Protein AF-A0AAJ6B2Y2-F1 (afdb_monomer)

Secondary structure (DSSP, 8-state):
-PPPPP-EEEEESSSSEEEEEETTS-TT-GGGEEEEEEE-TTS-EEEEE-GGG-EEEEESSHHHHHHHHHHHHHSPPPPPPPPPPPPPSSPP----

Structure (mmCIF, N/CA/C/O backbone):
data_AF-A0AAJ6B2Y2-F1
#
_entry.id   AF-A0AAJ6B2Y2-F1
#
loop_
_atom_site.group_PDB
_atom_site.id
_atom_site.type_symbol
_atom_site.label_atom_id
_atom_site.label_alt_id
_atom_site.label_comp_id
_atom_site.label_asym_id
_atom_site.label_entity_id
_atom_site.label_seq_id
_atom_site.pdbx_PDB_ins_code
_atom_site.Cartn_x
_atom_site.Cartn_y
_atom_site.Cartn_z
_atom_site.occupancy
_atom_site.B_iso_or_equiv
_atom_site.auth_seq_id
_atom_site.auth_comp_id
_atom_site.auth_asym_id
_atom_site.auth_atom_id
_atom_site.pdbx_PDB_model_num
ATOM 1 N N . MET A 1 1 ? 28.982 -5.526 -2.845 1.00 40.59 1 MET A N 1
ATOM 2 C CA . MET A 1 1 ? 28.184 -4.699 -1.921 1.00 40.59 1 MET A CA 1
ATOM 3 C C . MET A 1 1 ? 26.914 -5.479 -1.644 1.00 40.59 1 MET A C 1
ATOM 5 O O . MET A 1 1 ? 26.089 -5.598 -2.536 1.00 40.59 1 MET A O 1
ATOM 9 N N . THR A 1 2 ? 26.843 -6.166 -0.508 1.00 43.09 2 THR A N 1
ATOM 10 C CA . THR A 1 2 ? 25.648 -6.927 -0.116 1.00 43.09 2 THR A CA 1
ATOM 11 C C . THR A 1 2 ? 24.532 -5.911 0.134 1.00 43.09 2 THR A C 1
ATOM 13 O O . THR A 1 2 ? 24.811 -4.937 0.837 1.00 43.09 2 THR A O 1
ATOM 16 N N . PRO A 1 3 ? 23.330 -6.046 -0.456 1.00 54.94 3 PRO A N 1
ATOM 17 C CA . PRO A 1 3 ? 22.242 -5.133 -0.133 1.00 54.94 3 PRO A CA 1
ATOM 18 C C . PRO A 1 3 ? 21.985 -5.221 1.372 1.00 54.94 3 PRO A C 1
ATOM 20 O O . PRO A 1 3 ? 21.924 -6.320 1.930 1.00 54.94 3 PRO A O 1
ATOM 23 N N . SER A 1 4 ? 21.913 -4.068 2.036 1.00 60.75 4 SER A N 1
ATOM 24 C CA . SER A 1 4 ? 21.487 -4.004 3.431 1.00 60.75 4 SER A CA 1
ATOM 25 C C . SER A 1 4 ? 20.134 -4.711 3.568 1.00 60.75 4 SER A C 1
ATOM 27 O O . SER A 1 4 ? 19.319 -4.622 2.648 1.00 60.75 4 SER A O 1
ATOM 29 N N . PRO A 1 5 ? 19.887 -5.441 4.667 1.00 70.56 5 PRO A N 1
ATOM 30 C CA . PRO A 1 5 ? 18.600 -6.092 4.864 1.00 70.56 5 PRO A CA 1
ATOM 31 C C . PRO A 1 5 ? 17.493 -5.033 4.863 1.00 70.56 5 PRO A C 1
ATOM 33 O O . PRO A 1 5 ? 17.570 -4.075 5.633 1.00 70.56 5 PRO A O 1
ATOM 36 N N . HIS A 1 6 ? 16.490 -5.215 3.999 1.00 77.88 6 HIS A N 1
ATOM 37 C CA . HIS A 1 6 ? 15.302 -4.366 3.954 1.00 77.88 6 HIS A CA 1
ATOM 38 C C . HIS A 1 6 ? 14.680 -4.272 5.348 1.00 77.88 6 HIS A C 1
ATOM 40 O O . HIS A 1 6 ? 14.503 -5.289 6.025 1.00 77.88 6 HIS A O 1
ATOM 46 N N . ARG A 1 7 ? 14.348 -3.057 5.788 1.00 87.69 7 ARG A N 1
ATOM 47 C CA . ARG A 1 7 ? 13.816 -2.816 7.128 1.00 87.69 7 ARG A CA 1
ATOM 48 C C . ARG A 1 7 ? 12.470 -2.126 7.020 1.00 87.69 7 ARG A C 1
ATOM 50 O O . ARG A 1 7 ? 12.378 -0.898 6.995 1.00 87.69 7 ARG A O 1
ATOM 57 N N . LEU A 1 8 ? 11.438 -2.957 6.972 1.00 91.75 8 LEU A N 1
ATOM 58 C CA . LEU A 1 8 ? 10.058 -2.530 6.812 1.00 91.75 8 LEU A CA 1
ATOM 59 C C . LEU A 1 8 ? 9.517 -1.853 8.074 1.00 91.75 8 LEU A C 1
ATOM 61 O O . LEU A 1 8 ? 9.682 -2.350 9.189 1.00 91.75 8 LEU A O 1
ATOM 65 N N . THR A 1 9 ? 8.835 -0.732 7.879 1.00 93.12 9 THR A N 1
ATOM 66 C CA . THR A 1 9 ? 8.134 0.018 8.922 1.00 93.12 9 THR A CA 1
ATOM 67 C C . THR A 1 9 ? 6.750 0.413 8.430 1.00 93.12 9 THR A C 1
ATOM 69 O O . THR A 1 9 ? 6.604 0.847 7.287 1.00 93.12 9 THR A O 1
ATOM 72 N N . LEU A 1 10 ? 5.747 0.293 9.299 1.00 94.50 10 LEU A N 1
ATOM 73 C CA . LEU A 1 10 ? 4.392 0.765 9.033 1.00 94.50 10 LEU A CA 1
ATOM 74 C C . LEU A 1 10 ? 4.209 2.169 9.612 1.00 94.50 10 LEU A C 1
ATOM 76 O O . LEU A 1 10 ? 4.368 2.363 10.816 1.00 94.50 10 LEU A O 1
ATOM 80 N N . ASP A 1 11 ? 3.851 3.120 8.761 1.00 94.19 11 ASP A N 1
ATOM 81 C CA . ASP A 1 11 ? 3.575 4.503 9.132 1.00 94.19 11 ASP A CA 1
ATOM 82 C C . ASP A 1 11 ? 2.066 4.779 8.994 1.00 94.19 11 ASP A C 1
ATOM 84 O O . ASP A 1 11 ? 1.528 4.646 7.889 1.00 94.19 11 ASP A O 1
ATOM 88 N N . PRO A 1 12 ? 1.338 5.087 10.082 1.00 95.88 12 PRO A N 1
ATOM 89 C CA . PRO A 1 12 ? -0.096 5.344 10.013 1.00 95.88 12 PRO A CA 1
ATOM 90 C C . PRO A 1 12 ? -0.397 6.658 9.286 1.00 95.88 12 PRO A C 1
ATOM 92 O O . PRO A 1 12 ? 0.138 7.711 9.620 1.00 95.88 12 PRO A O 1
ATOM 95 N N . LEU A 1 13 ? -1.305 6.598 8.310 1.00 95.56 13 LEU A N 1
ATOM 96 C CA . LEU A 1 13 ? -1.868 7.778 7.641 1.00 95.56 13 LEU A CA 1
ATOM 97 C C . LEU A 1 13 ? -3.240 8.146 8.222 1.00 95.56 13 LEU A C 1
ATOM 99 O O . LEU A 1 13 ? -3.610 9.317 8.262 1.00 95.56 13 LEU A O 1
ATOM 103 N N . SER A 1 14 ? -3.987 7.136 8.669 1.00 95.94 14 SER A N 1
ATOM 104 C CA . SER A 1 14 ? -5.245 7.250 9.407 1.00 95.94 14 SER A CA 1
ATOM 105 C C . SER A 1 14 ? -5.452 5.989 10.257 1.00 95.94 14 SER A C 1
ATOM 107 O O . SER A 1 14 ? -4.588 5.110 10.280 1.00 95.94 14 SER A O 1
ATOM 109 N N . ASP A 1 15 ? -6.602 5.874 10.920 1.00 95.12 15 ASP A N 1
ATOM 110 C CA . ASP A 1 15 ? -6.950 4.708 11.742 1.00 95.12 15 ASP A CA 1
ATOM 111 C C . ASP A 1 15 ? -7.075 3.406 10.931 1.00 95.12 15 ASP A C 1
ATOM 113 O O . ASP A 1 15 ? -6.901 2.317 11.476 1.00 95.12 15 ASP A O 1
ATOM 117 N N . THR A 1 16 ? -7.368 3.507 9.632 1.00 96.31 16 THR A N 1
ATOM 118 C CA . THR A 1 16 ? -7.582 2.354 8.743 1.00 96.31 16 THR A CA 1
ATOM 119 C C . THR A 1 16 ? -6.623 2.324 7.563 1.00 96.31 16 THR A C 1
ATOM 121 O O . THR A 1 16 ? -6.763 1.471 6.691 1.00 96.31 16 THR A O 1
ATOM 124 N N . THR A 1 17 ? -5.657 3.240 7.492 1.00 97.44 17 THR A N 1
ATOM 125 C CA . THR A 1 17 ? -4.749 3.328 6.345 1.00 97.44 17 THR A CA 1
ATOM 126 C C . THR A 1 17 ? -3.316 3.546 6.786 1.00 97.44 17 THR A C 1
ATOM 128 O O . THR A 1 17 ? -3.035 4.428 7.600 1.00 97.44 17 THR A O 1
ATOM 131 N N . TRP A 1 18 ? -2.394 2.815 6.174 1.00 97.44 18 TRP A N 1
ATOM 132 C CA . TRP A 1 18 ? -0.973 2.861 6.484 1.00 97.44 18 TRP A CA 1
ATOM 133 C C . TRP A 1 18 ? -0.139 2.952 5.219 1.00 97.44 18 TRP A C 1
ATOM 135 O O . TRP A 1 18 ? -0.506 2.469 4.148 1.00 97.44 18 TRP A O 1
ATOM 145 N N . ARG A 1 19 ? 1.041 3.534 5.371 1.00 95.94 19 ARG A N 1
ATOM 146 C CA . ARG A 1 19 ? 2.108 3.490 4.388 1.00 95.94 19 ARG A CA 1
ATOM 147 C C .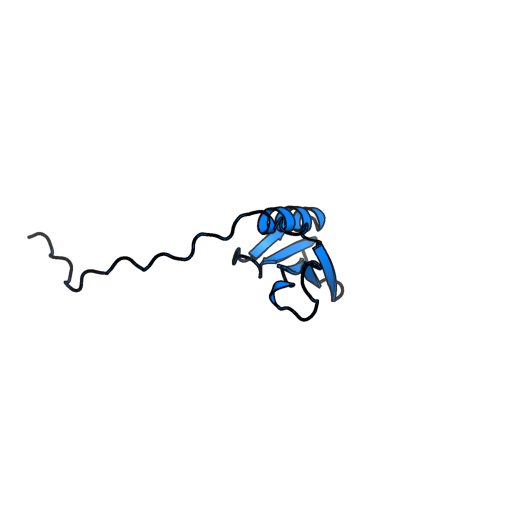 ARG A 1 19 ? 3.163 2.502 4.862 1.00 95.94 19 ARG A C 1
ATOM 149 O O . ARG A 1 19 ? 3.658 2.600 5.982 1.00 95.94 19 ARG A O 1
ATOM 156 N N . LEU A 1 20 ? 3.514 1.555 4.004 1.00 95.25 20 LEU A N 1
ATOM 157 C CA . LEU A 1 20 ? 4.618 0.638 4.237 1.00 95.25 20 LEU A CA 1
ATOM 158 C C . LEU A 1 20 ? 5.893 1.235 3.645 1.00 95.25 20 LEU A C 1
ATOM 160 O O . LEU A 1 20 ? 5.974 1.434 2.430 1.00 95.25 20 LEU A O 1
ATOM 164 N N . CYS A 1 21 ? 6.882 1.489 4.497 1.00 93.69 21 CYS A N 1
ATOM 165 C CA . CYS A 1 21 ? 8.166 2.062 4.105 1.00 93.69 21 CYS A CA 1
ATOM 166 C C . CYS A 1 21 ? 9.318 1.076 4.324 1.00 93.69 21 CYS A C 1
ATOM 168 O O . CYS A 1 21 ? 9.291 0.293 5.271 1.00 93.69 21 CYS A O 1
ATOM 170 N N . ASP A 1 22 ? 10.359 1.165 3.501 1.00 91.81 22 ASP A N 1
ATOM 171 C CA . ASP A 1 22 ? 11.669 0.568 3.745 1.00 91.81 22 ASP A CA 1
ATOM 172 C C . ASP A 1 22 ? 12.630 1.628 4.299 1.00 91.81 22 ASP A C 1
ATOM 174 O O . ASP A 1 22 ? 13.100 2.519 3.591 1.00 91.81 22 ASP A O 1
ATOM 178 N N . SER A 1 23 ? 12.951 1.506 5.586 1.00 88.75 23 SER A N 1
ATOM 179 C CA . SER A 1 23 ? 13.864 2.406 6.306 1.00 88.75 23 SER A CA 1
ATOM 180 C C . SER A 1 23 ? 15.344 2.234 5.936 1.00 88.75 23 SER A C 1
ATOM 182 O O . SER A 1 23 ? 16.205 2.907 6.502 1.00 88.75 23 SER A O 1
ATOM 184 N N . SER A 1 24 ? 15.652 1.358 4.975 1.00 86.62 24 SER A N 1
ATOM 185 C CA . SER A 1 24 ? 16.966 1.300 4.320 1.00 86.62 24 SER A CA 1
ATOM 186 C C . SER A 1 24 ? 17.227 2.523 3.431 1.00 86.62 24 SER A C 1
ATOM 188 O O . SER A 1 24 ? 18.382 2.822 3.127 1.00 86.62 24 SER A O 1
ATOM 190 N N . PHE A 1 25 ? 16.164 3.228 3.034 1.00 84.00 25 PHE A N 1
ATOM 191 C CA . PHE A 1 25 ? 16.199 4.482 2.287 1.00 84.00 25 PHE A CA 1
ATOM 192 C C . PHE A 1 25 ? 15.965 5.679 3.217 1.00 84.00 25 PHE A C 1
ATOM 194 O O . PHE A 1 25 ? 15.424 5.549 4.318 1.00 84.00 25 PHE A O 1
ATOM 201 N N . ALA A 1 26 ? 16.357 6.876 2.773 1.00 82.44 26 ALA A N 1
ATOM 202 C CA . ALA A 1 26 ? 16.009 8.101 3.486 1.00 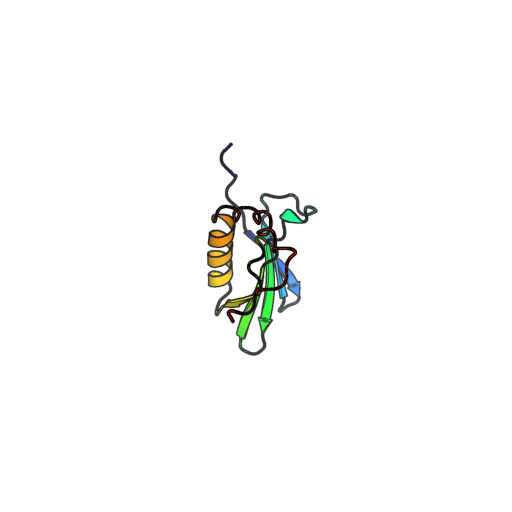82.44 26 ALA A CA 1
ATOM 203 C C . ALA A 1 26 ? 14.485 8.309 3.456 1.00 82.44 26 ALA A C 1
ATOM 205 O O . ALA A 1 26 ? 13.844 8.063 2.442 1.00 82.44 26 ALA A O 1
ATOM 206 N N . ALA A 1 27 ? 13.898 8.824 4.537 1.00 75.50 27 ALA A N 1
ATOM 207 C CA . ALA A 1 27 ? 12.443 8.999 4.633 1.00 75.50 27 ALA A CA 1
ATOM 208 C C . ALA A 1 27 ? 11.849 9.975 3.593 1.00 75.50 27 ALA A C 1
ATOM 210 O O . ALA A 1 27 ? 10.649 9.949 3.334 1.00 75.50 27 ALA A O 1
ATOM 211 N N . CYS A 1 28 ? 12.673 10.858 3.018 1.00 80.75 28 CYS A N 1
ATOM 212 C CA . CYS A 1 28 ? 12.276 11.758 1.934 1.00 80.75 28 CYS A CA 1
ATOM 213 C C . CYS A 1 28 ? 12.441 11.145 0.535 1.00 80.75 28 CYS A C 1
ATOM 215 O O . CYS A 1 28 ? 12.060 11.782 -0.446 1.00 80.75 28 CYS A O 1
ATOM 217 N N . ASP A 1 29 ? 13.015 9.947 0.436 1.00 84.56 29 ASP A N 1
ATOM 218 C CA . ASP A 1 29 ? 13.206 9.242 -0.822 1.00 84.56 29 ASP A CA 1
ATOM 219 C C . ASP A 1 29 ? 11.905 8.547 -1.232 1.00 84.56 29 ASP A C 1
ATOM 221 O O . ASP A 1 29 ? 11.292 7.830 -0.437 1.00 84.56 29 ASP A O 1
ATOM 225 N N . ALA A 1 30 ? 11.479 8.744 -2.478 1.00 82.94 30 ALA A N 1
ATOM 226 C CA . ALA A 1 30 ? 10.300 8.076 -3.014 1.00 82.94 30 ALA A CA 1
ATOM 227 C C . ALA A 1 30 ? 10.490 6.551 -3.066 1.00 82.94 30 ALA A C 1
ATOM 229 O O . ALA A 1 30 ? 9.522 5.817 -2.868 1.00 82.94 30 ALA A O 1
ATOM 230 N N . ASP A 1 31 ? 11.732 6.081 -3.234 1.00 84.88 31 ASP A N 1
ATOM 231 C CA . ASP A 1 31 ? 12.065 4.653 -3.238 1.00 84.88 31 ASP A CA 1
ATOM 232 C C . ASP A 1 31 ? 11.890 4.000 -1.856 1.00 84.88 31 ASP A C 1
ATOM 234 O O . ASP A 1 31 ? 11.823 2.774 -1.754 1.00 84.88 31 ASP A O 1
ATOM 238 N N . SER A 1 32 ? 11.740 4.798 -0.789 1.00 90.06 32 SER A N 1
ATOM 239 C CA . SER A 1 32 ? 11.394 4.281 0.538 1.00 90.06 32 SER A CA 1
ATOM 240 C C . SER A 1 32 ? 9.965 3.739 0.609 1.00 90.06 32 SER A C 1
ATOM 242 O O . SER A 1 32 ? 9.674 2.946 1.499 1.00 90.06 32 SER A O 1
ATOM 244 N N . ILE A 1 33 ? 9.058 4.126 -0.296 1.00 92.06 33 ILE A N 1
ATOM 245 C CA . ILE A 1 33 ? 7.650 3.719 -0.239 1.00 92.06 33 ILE A CA 1
ATOM 246 C C . ILE A 1 33 ? 7.463 2.380 -0.954 1.00 92.06 33 ILE A C 1
ATOM 248 O O . ILE A 1 33 ? 7.576 2.272 -2.174 1.00 92.06 33 ILE A O 1
ATOM 252 N N . VAL A 1 34 ? 7.095 1.355 -0.189 1.00 93.19 34 VAL A N 1
ATOM 253 C CA . VAL A 1 34 ? 6.873 0.001 -0.707 1.00 93.19 34 VAL A CA 1
ATOM 254 C C . VAL A 1 34 ? 5.423 -0.179 -1.148 1.00 93.19 34 VAL A C 1
ATOM 256 O O . VAL A 1 34 ? 5.169 -0.670 -2.252 1.00 93.19 34 VAL A O 1
ATOM 259 N N . ALA A 1 35 ? 4.470 0.218 -0.302 1.00 95.62 35 ALA A N 1
ATOM 260 C CA . ALA A 1 35 ? 3.043 0.050 -0.560 1.00 95.62 35 ALA A CA 1
ATOM 261 C C . ALA A 1 35 ? 2.168 0.999 0.272 1.00 95.62 35 ALA A C 1
ATOM 263 O O . ALA A 1 35 ? 2.579 1.479 1.329 1.00 95.62 35 ALA A O 1
ATOM 264 N N . TYR A 1 36 ? 0.932 1.193 -0.182 1.00 96.56 36 TYR A N 1
ATOM 265 C CA . TYR A 1 36 ? -0.165 1.707 0.638 1.00 96.56 36 TYR A CA 1
ATOM 266 C C . TYR A 1 36 ? -1.069 0.557 1.062 1.00 96.56 36 TYR A C 1
ATOM 268 O O . TYR A 1 36 ? -1.309 -0.358 0.276 1.00 96.56 36 TYR A O 1
ATOM 276 N N . ILE A 1 37 ? -1.543 0.600 2.302 1.00 97.44 37 ILE A N 1
ATOM 277 C CA . ILE A 1 37 ? -2.366 -0.437 2.918 1.00 97.44 37 ILE A CA 1
ATOM 278 C C . ILE A 1 37 ? -3.635 0.219 3.443 1.00 97.44 37 ILE A C 1
ATOM 280 O O . ILE A 1 37 ? -3.558 1.208 4.168 1.00 97.44 37 ILE A O 1
ATOM 284 N N . GLU A 1 38 ? -4.784 -0.364 3.136 1.00 97.88 38 GLU A N 1
ATOM 285 C CA . GLU A 1 38 ? -6.086 0.079 3.622 1.00 97.88 38 GLU A CA 1
ATOM 286 C C . GLU A 1 38 ? -6.840 -1.103 4.238 1.00 97.88 38 GLU A C 1
ATOM 288 O O . GLU A 1 38 ? -6.919 -2.180 3.646 1.00 97.88 38 GLU A O 1
ATOM 293 N N . LEU A 1 39 ? -7.393 -0.916 5.436 1.00 97.94 39 LEU A N 1
ATOM 294 C CA . LEU A 1 39 ? -8.331 -1.849 6.047 1.00 97.94 39 LEU A CA 1
ATOM 295 C C . LEU A 1 39 ? -9.724 -1.583 5.479 1.00 97.94 39 LEU A C 1
ATOM 297 O O . LEU A 1 39 ? -10.288 -0.496 5.628 1.00 97.94 39 LEU A O 1
ATOM 301 N N . ARG A 1 40 ? -10.277 -2.596 4.824 1.00 96.62 40 ARG A N 1
ATOM 302 C CA . ARG A 1 40 ? -11.603 -2.559 4.218 1.00 96.62 40 ARG A CA 1
ATOM 303 C C . ARG A 1 40 ? -12.699 -2.881 5.241 1.00 96.62 40 ARG A C 1
ATOM 305 O O . ARG A 1 40 ? -12.421 -3.490 6.270 1.00 96.62 40 ARG A O 1
ATOM 312 N N . PRO A 1 41 ? -13.972 -2.555 4.935 1.00 95.81 41 PRO A N 1
ATOM 313 C CA . PRO A 1 41 ? -15.103 -2.871 5.813 1.00 95.81 41 PRO A CA 1
ATOM 314 C C . PRO A 1 41 ? -15.332 -4.368 6.075 1.00 95.81 41 PRO A C 1
ATOM 316 O O . PRO A 1 41 ? -16.082 -4.710 6.983 1.00 95.81 41 PRO A O 1
ATOM 319 N N . ASP A 1 42 ? -14.741 -5.255 5.272 1.00 96.06 42 ASP A N 1
ATOM 320 C CA . ASP A 1 42 ? -14.791 -6.712 5.436 1.00 96.06 42 ASP A CA 1
ATOM 321 C C . ASP A 1 42 ? -13.611 -7.270 6.256 1.00 96.06 42 ASP A C 1
ATOM 323 O O . ASP A 1 42 ? -13.335 -8.466 6.184 1.00 96.06 42 ASP A O 1
ATOM 327 N N .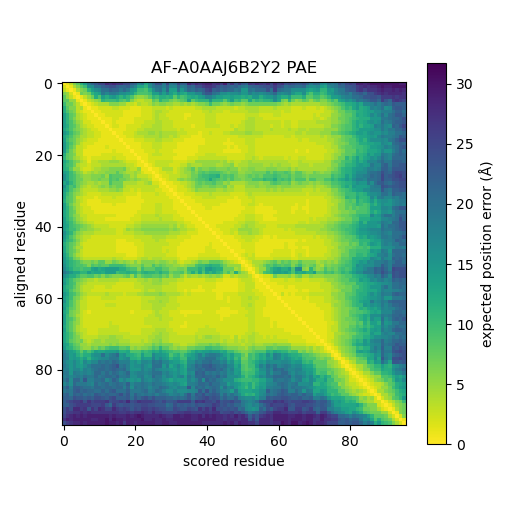 ASP A 1 43 ? -12.915 -6.416 7.019 1.00 95.69 43 ASP A N 1
ATOM 328 C CA . ASP A 1 43 ? -11.737 -6.749 7.839 1.00 95.69 43 ASP A CA 1
ATOM 329 C C . ASP A 1 43 ? -10.550 -7.310 7.034 1.00 95.69 43 ASP A C 1
ATOM 331 O O . ASP A 1 43 ? -9.682 -8.021 7.545 1.00 95.69 43 ASP A O 1
ATOM 335 N N . ARG A 1 44 ? -10.482 -6.969 5.744 1.00 97.62 44 ARG A N 1
ATOM 336 C CA . ARG A 1 44 ? -9.372 -7.348 4.867 1.00 97.62 44 ARG A CA 1
ATOM 337 C C . ARG A 1 44 ? -8.457 -6.174 4.581 1.00 97.62 44 ARG A C 1
ATOM 339 O O . ARG A 1 44 ? -8.905 -5.044 4.409 1.00 97.62 44 ARG A O 1
ATOM 346 N N . TYR A 1 45 ? -7.172 -6.467 4.440 1.00 97.81 45 TYR A N 1
ATOM 347 C CA . TYR A 1 45 ? -6.174 -5.474 4.066 1.00 97.81 45 TYR A CA 1
ATOM 348 C C . TYR A 1 45 ? -6.023 -5.448 2.551 1.00 97.81 45 TYR A C 1
ATOM 350 O O . TYR A 1 45 ? -5.589 -6.431 1.952 1.00 97.81 45 TYR A O 1
ATOM 358 N N . GLU A 1 46 ? -6.374 -4.336 1.923 1.00 97.44 46 GLU A N 1
ATOM 359 C CA . GLU A 1 46 ? -6.048 -4.066 0.529 1.00 97.44 46 GLU A CA 1
ATOM 360 C C . GLU A 1 46 ? -4.704 -3.353 0.453 1.00 97.44 46 GLU A C 1
ATOM 362 O O . GLU A 1 46 ? -4.444 -2.403 1.184 1.00 97.44 46 GLU A O 1
ATOM 367 N N . VAL A 1 47 ? -3.824 -3.851 -0.406 1.00 97.00 47 VAL A N 1
ATOM 368 C CA . VAL A 1 47 ? -2.447 -3.387 -0.517 1.00 97.00 47 VAL A CA 1
ATOM 369 C C . VAL A 1 47 ? -2.196 -2.973 -1.950 1.00 97.00 47 VAL A C 1
ATOM 371 O O . VAL A 1 47 ? -2.269 -3.798 -2.860 1.00 97.00 47 VAL A O 1
ATOM 374 N N . THR A 1 48 ? -1.864 -1.702 -2.138 1.00 95.88 48 THR A N 1
ATOM 375 C CA . THR A 1 48 ? -1.430 -1.146 -3.417 1.00 95.88 48 THR A CA 1
ATOM 376 C C . THR A 1 48 ? 0.090 -1.073 -3.434 1.00 95.88 48 THR A C 1
ATOM 378 O O . THR A 1 48 ? 0.692 -0.249 -2.741 1.00 95.88 48 THR A O 1
ATOM 381 N N . TRP A 1 49 ? 0.721 -1.939 -4.225 1.00 93.81 49 TRP A N 1
ATOM 382 C CA . TRP A 1 49 ? 2.174 -2.017 -4.348 1.00 93.81 49 TRP A CA 1
ATOM 383 C C . TRP A 1 49 ? 2.708 -0.872 -5.207 1.00 93.81 49 TRP A C 1
ATOM 385 O O . TRP A 1 49 ? 2.378 -0.761 -6.389 1.00 93.81 49 TRP A O 1
ATOM 395 N N . ILE A 1 50 ? 3.576 -0.050 -4.621 1.00 90.44 50 ILE A N 1
ATOM 396 C CA . ILE A 1 50 ? 4.306 1.004 -5.335 1.00 90.44 50 ILE A CA 1
ATOM 397 C C . ILE A 1 50 ? 5.612 0.430 -5.878 1.00 90.44 50 ILE A C 1
ATOM 399 O O . ILE A 1 50 ? 5.941 0.583 -7.057 1.00 90.44 50 ILE A O 1
ATOM 403 N N . ALA A 1 51 ? 6.3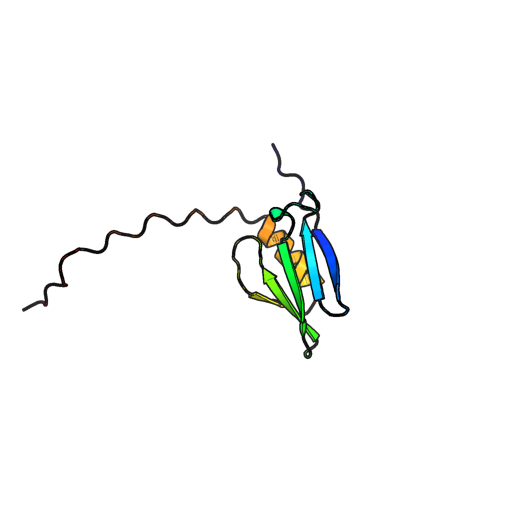17 -0.329 -5.039 1.00 80.94 51 ALA A N 1
ATOM 404 C CA . ALA A 1 51 ? 7.503 -1.048 -5.457 1.00 80.94 51 ALA A CA 1
ATOM 405 C C . ALA A 1 51 ? 7.149 -2.144 -6.478 1.00 80.94 51 ALA A C 1
ATOM 407 O O . ALA A 1 51 ? 6.170 -2.879 -6.342 1.00 80.94 51 ALA A O 1
ATOM 408 N N . ARG A 1 52 ? 7.997 -2.287 -7.504 1.00 74.56 52 ARG A N 1
ATOM 409 C CA . ARG A 1 52 ? 7.983 -3.397 -8.481 1.00 74.56 52 ARG A CA 1
ATOM 410 C C . ARG A 1 52 ? 6.725 -3.534 -9.360 1.00 74.56 52 ARG A C 1
ATOM 412 O O . ARG A 1 52 ? 6.679 -4.464 -10.161 1.00 74.56 52 ARG A O 1
ATOM 419 N N . GLY A 1 53 ? 5.753 -2.618 -9.284 1.00 69.88 53 GLY A N 1
ATOM 420 C CA . GLY A 1 53 ? 4.599 -2.573 -10.196 1.00 69.88 53 GLY A CA 1
ATOM 421 C C . GLY A 1 53 ? 3.669 -3.789 -10.103 1.00 69.88 53 GLY A C 1
ATOM 422 O O . GLY A 1 53 ? 3.099 -4.204 -11.110 1.00 69.88 53 GLY A O 1
ATOM 423 N N . ILE A 1 54 ? 3.549 -4.383 -8.912 1.00 76.62 54 ILE A N 1
ATOM 424 C CA . ILE A 1 54 ? 2.802 -5.633 -8.670 1.00 76.62 54 ILE A CA 1
ATOM 425 C C . ILE A 1 54 ? 1.278 -5.403 -8.615 1.00 76.62 54 ILE A C 1
ATOM 427 O O . ILE A 1 54 ? 0.501 -6.354 -8.650 1.00 76.62 54 ILE A O 1
ATOM 431 N N . GLY A 1 55 ? 0.827 -4.146 -8.641 1.00 86.94 55 GLY A N 1
ATOM 432 C CA . GLY A 1 55 ? -0.592 -3.798 -8.674 1.00 86.94 55 GLY A CA 1
ATOM 433 C C . GLY A 1 55 ? -1.222 -3.857 -7.286 1.00 86.94 55 GLY A C 1
ATOM 434 O O . GLY A 1 55 ? -0.612 -3.405 -6.320 1.00 86.94 55 GLY A O 1
ATOM 435 N N . VAL A 1 56 ? -2.441 -4.389 -7.188 1.00 93.50 56 VAL A N 1
ATOM 436 C CA . VAL A 1 56 ? -3.214 -4.454 -5.936 1.00 93.50 56 VAL A CA 1
ATOM 437 C C . VAL A 1 56 ? -3.400 -5.908 -5.506 1.00 93.50 56 VAL A C 1
ATOM 439 O O . VAL A 1 56 ? -3.640 -6.778 -6.343 1.00 93.50 56 VAL A O 1
ATOM 442 N N . ALA A 1 57 ? -3.304 -6.174 -4.206 1.00 94.75 57 ALA A N 1
ATOM 443 C CA . ALA A 1 57 ? -3.571 -7.480 -3.608 1.00 94.75 57 ALA A CA 1
ATOM 444 C C . ALA A 1 57 ? -4.374 -7.337 -2.308 1.00 94.75 57 ALA A C 1
ATOM 446 O O . ALA A 1 57 ? -4.383 -6.275 -1.691 1.00 94.75 57 ALA A O 1
ATOM 447 N N . THR A 1 58 ? -5.048 -8.407 -1.879 1.00 96.81 58 THR A N 1
ATOM 448 C CA . THR A 1 58 ? -5.860 -8.402 -0.653 1.00 96.81 58 THR A CA 1
ATOM 449 C C . THR A 1 58 ? -5.446 -9.525 0.289 1.00 96.81 58 THR A C 1
ATOM 451 O O . THR A 1 58 ? -5.396 -10.688 -0.109 1.00 96.81 58 THR A O 1
ATOM 454 N N . PHE A 1 59 ? -5.243 -9.194 1.560 1.00 97.06 59 PHE A N 1
ATOM 455 C CA . PHE A 1 59 ? -4.743 -10.089 2.601 1.00 97.06 59 PHE A CA 1
ATOM 456 C C . PHE A 1 59 ? -5.721 -10.187 3.774 1.00 97.06 59 PHE A C 1
ATOM 458 O O . PHE A 1 59 ? -6.587 -9.328 3.949 1.00 97.06 59 PHE A O 1
ATOM 465 N N . GLY A 1 60 ? -5.615 -11.273 4.542 1.00 96.69 60 GLY A N 1
ATOM 466 C CA . GLY A 1 60 ? -6.426 -11.491 5.744 1.00 96.69 60 GLY A CA 1
ATOM 467 C C . GLY A 1 60 ? -5.790 -10.927 7.014 1.00 96.69 60 GLY A C 1
ATOM 468 O O . GLY A 1 60 ? -6.489 -10.686 7.989 1.00 96.69 60 GLY A O 1
ATOM 469 N N . SER A 1 61 ? -4.476 -10.699 7.013 1.00 95.81 61 SER A N 1
ATOM 470 C CA . SER A 1 61 ? -3.761 -10.133 8.152 1.00 95.81 61 SER A CA 1
ATOM 471 C C . SER A 1 61 ? -2.638 -9.204 7.705 1.00 95.81 61 SER A C 1
ATOM 473 O O . SER A 1 61 ? -2.103 -9.332 6.603 1.00 95.81 61 SER A O 1
ATOM 475 N N . LEU A 1 62 ? -2.242 -8.286 8.587 1.00 92.69 62 LEU A N 1
ATOM 476 C CA . LEU A 1 62 ? -1.101 -7.406 8.350 1.00 92.69 62 LEU A CA 1
ATOM 477 C C . LEU A 1 62 ? 0.231 -8.180 8.307 1.00 92.69 62 LEU A C 1
ATOM 479 O O . LEU A 1 62 ? 1.148 -7.787 7.591 1.00 92.69 62 LEU A O 1
ATOM 483 N N . SER A 1 63 ? 0.335 -9.297 9.031 1.00 93.31 63 SER A N 1
ATOM 484 C CA . SER A 1 63 ? 1.504 -10.182 8.978 1.00 93.31 63 SER A CA 1
ATOM 485 C C . SER A 1 63 ? 1.718 -10.742 7.571 1.00 93.31 63 SER A C 1
ATOM 487 O O . SER A 1 63 ? 2.827 -10.642 7.053 1.00 93.31 63 SER A O 1
ATOM 489 N N . ASP A 1 64 ? 0.648 -11.197 6.906 1.00 94.62 64 ASP A N 1
ATOM 490 C CA . ASP A 1 64 ? 0.731 -11.687 5.522 1.00 94.62 64 ASP A CA 1
ATOM 491 C C . ASP A 1 64 ? 1.210 -10.590 4.557 1.00 94.62 64 ASP A C 1
ATOM 493 O O . ASP A 1 64 ? 1.949 -10.859 3.608 1.00 94.62 64 ASP A O 1
ATOM 497 N N . VAL A 1 65 ? 0.817 -9.334 4.808 1.00 94.44 65 VAL A N 1
ATOM 498 C CA . VAL A 1 65 ? 1.287 -8.180 4.027 1.00 94.44 65 VAL A CA 1
ATOM 499 C C . VAL A 1 65 ? 2.796 -7.996 4.183 1.00 94.44 65 VAL A C 1
ATOM 501 O O . VAL A 1 65 ? 3.489 -7.804 3.185 1.00 94.44 65 VAL A O 1
ATOM 504 N N . LEU A 1 66 ? 3.316 -8.060 5.412 1.00 92.88 66 LEU A N 1
ATOM 505 C CA . LEU A 1 66 ? 4.745 -7.886 5.702 1.00 92.88 66 LEU A CA 1
ATOM 506 C C . LEU A 1 66 ? 5.599 -9.022 5.121 1.00 92.88 66 LEU A C 1
ATOM 508 O O . LEU A 1 66 ? 6.671 -8.763 4.560 1.00 92.88 66 LEU A O 1
ATOM 512 N N . ASP A 1 67 ? 5.109 -10.259 5.195 1.00 92.00 67 ASP A N 1
ATOM 513 C CA . ASP A 1 67 ? 5.768 -11.422 4.595 1.00 92.00 67 ASP A CA 1
ATOM 514 C C . ASP A 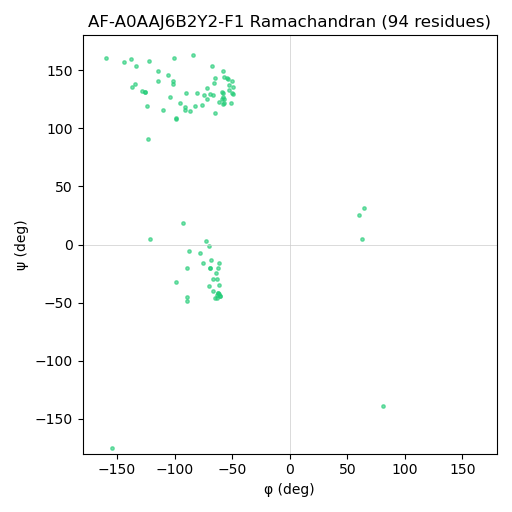1 67 ? 5.792 -11.304 3.066 1.00 92.00 67 ASP A C 1
ATOM 516 O O . ASP A 1 67 ? 6.844 -11.456 2.433 1.00 92.00 67 ASP A O 1
ATOM 520 N N . SER A 1 68 ? 4.656 -10.934 2.462 1.00 92.00 68 SER A N 1
ATOM 521 C CA . SER A 1 68 ? 4.566 -10.682 1.023 1.00 92.00 68 SER A CA 1
ATOM 522 C C . SER A 1 68 ? 5.485 -9.536 0.594 1.00 92.00 68 SER A C 1
ATOM 524 O O . SER A 1 68 ? 6.168 -9.648 -0.423 1.00 92.00 68 SER A O 1
ATOM 526 N N . ALA A 1 69 ? 5.553 -8.445 1.360 1.00 91.50 69 ALA A N 1
ATOM 527 C CA . ALA A 1 69 ? 6.425 -7.312 1.062 1.00 91.50 69 ALA A CA 1
ATOM 528 C C . ALA A 1 69 ? 7.906 -7.709 1.094 1.00 91.50 69 ALA A C 1
ATOM 530 O O . ALA A 1 69 ? 8.660 -7.362 0.184 1.00 91.50 69 ALA A O 1
ATOM 531 N N . SER A 1 70 ? 8.314 -8.493 2.092 1.00 89.38 70 SER A N 1
ATOM 532 C CA . SER A 1 70 ? 9.682 -9.012 2.186 1.00 89.38 70 SER A CA 1
ATOM 533 C C . SER A 1 70 ? 10.029 -9.878 0.972 1.00 89.38 70 SER A C 1
ATOM 535 O O . SER A 1 70 ? 11.079 -9.694 0.353 1.00 89.38 70 SER A O 1
ATOM 537 N N . ALA A 1 71 ? 9.122 -10.767 0.554 1.00 87.94 71 ALA A N 1
ATOM 538 C CA . ALA A 1 71 ? 9.312 -11.592 -0.639 1.00 87.94 71 ALA A CA 1
ATOM 539 C C . ALA A 1 71 ? 9.433 -10.753 -1.927 1.00 87.94 71 ALA A C 1
ATOM 541 O O . ALA A 1 71 ? 10.294 -11.019 -2.771 1.00 87.94 71 ALA A O 1
ATOM 542 N N . VAL A 1 72 ? 8.613 -9.708 -2.068 1.00 85.88 72 VAL A N 1
ATOM 543 C CA . VAL A 1 72 ? 8.652 -8.778 -3.207 1.00 85.88 72 VAL A CA 1
ATOM 544 C C . VAL A 1 72 ? 9.985 -8.035 -3.286 1.00 85.88 72 VAL A C 1
ATOM 546 O O . VAL A 1 72 ? 10.546 -7.896 -4.374 1.00 85.88 72 VAL A O 1
ATOM 549 N N . LEU A 1 73 ? 10.517 -7.583 -2.150 1.00 83.81 73 LEU A N 1
ATOM 550 C CA . LEU A 1 73 ? 11.783 -6.851 -2.098 1.00 83.81 73 LEU A CA 1
ATOM 551 C C . LEU A 1 73 ? 12.991 -7.752 -2.397 1.00 83.81 73 LEU A C 1
ATOM 553 O O . LEU A 1 73 ? 13.913 -7.329 -3.096 1.00 83.81 73 LEU A O 1
ATOM 557 N N . HIS A 1 74 ? 12.952 -9.012 -1.954 1.00 81.62 74 HIS A N 1
ATOM 558 C CA . HIS A 1 74 ? 13.977 -10.012 -2.269 1.00 81.62 74 HIS A CA 1
ATOM 559 C C . HIS A 1 74 ? 13.891 -10.571 -3.692 1.00 81.62 74 HIS A C 1
ATOM 561 O O . HIS A 1 74 ? 14.854 -11.171 -4.177 1.00 81.62 74 HIS A O 1
ATOM 567 N N . THR A 1 75 ? 12.766 -10.376 -4.379 1.00 75.75 75 THR A N 1
ATOM 568 C CA . THR A 1 75 ? 12.634 -10.778 -5.777 1.00 75.75 75 THR A CA 1
ATOM 569 C C . THR A 1 75 ? 13.463 -9.826 -6.650 1.00 75.75 75 THR A C 1
ATOM 571 O O . THR A 1 75 ? 13.283 -8.604 -6.576 1.00 75.75 75 THR A O 1
ATOM 574 N N . PRO A 1 76 ? 14.384 -10.342 -7.490 1.00 68.69 76 PRO A N 1
ATOM 575 C CA . PRO A 1 76 ? 15.167 -9.499 -8.382 1.00 68.69 76 PRO A CA 1
ATOM 576 C C . PRO A 1 76 ? 14.238 -8.686 -9.286 1.00 68.69 76 PRO A C 1
ATOM 578 O O . PRO A 1 76 ? 13.184 -9.163 -9.709 1.00 68.69 76 PRO A O 1
ATOM 581 N N . ALA A 1 77 ? 14.636 -7.444 -9.577 1.00 65.38 77 ALA A N 1
ATOM 582 C CA . ALA A 1 77 ? 13.892 -6.573 -10.477 1.00 65.38 77 ALA A CA 1
ATOM 583 C C . ALA A 1 77 ? 13.567 -7.329 -11.773 1.00 65.38 77 ALA A C 1
ATOM 585 O O . ALA A 1 77 ? 14.458 -7.934 -12.375 1.00 65.38 77 ALA A O 1
ATOM 586 N N . ARG A 1 78 ? 12.297 -7.305 -12.194 1.00 64.50 78 ARG A N 1
ATOM 587 C CA . ARG A 1 78 ? 11.885 -7.901 -13.467 1.00 64.50 78 ARG A CA 1
ATOM 588 C C . ARG A 1 78 ? 12.764 -7.332 -14.582 1.00 64.50 78 ARG A C 1
ATOM 590 O O . ARG A 1 78 ? 13.021 -6.126 -14.585 1.00 64.50 78 ARG A O 1
ATOM 597 N N . GLU A 1 79 ? 13.218 -8.189 -15.505 1.00 66.94 79 GLU A N 1
ATOM 598 C CA . GLU A 1 79 ? 13.990 -7.724 -16.662 1.00 66.94 79 GLU A CA 1
ATOM 599 C C . GLU A 1 79 ? 13.249 -6.553 -17.325 1.00 66.94 79 GLU A C 1
ATOM 601 O O . GLU A 1 79 ? 12.021 -6.627 -17.486 1.00 66.94 79 GLU A O 1
ATOM 606 N N . PRO A 1 80 ? 13.961 -5.473 -17.693 1.00 63.72 80 PRO A N 1
ATOM 607 C CA . PRO A 1 80 ? 13.337 -4.342 -18.354 1.00 63.72 80 PRO A CA 1
ATOM 608 C C . PRO A 1 80 ? 12.586 -4.826 -19.593 1.00 63.72 80 PRO A C 1
ATOM 610 O O . PRO A 1 80 ? 13.024 -5.752 -20.285 1.00 63.72 80 PRO A O 1
ATOM 613 N N . ALA A 1 81 ? 11.441 -4.197 -19.865 1.00 69.75 81 ALA A N 1
ATOM 614 C CA . ALA A 1 81 ? 10.652 -4.507 -21.045 1.00 69.75 81 ALA A CA 1
ATOM 615 C C . ALA A 1 81 ? 11.558 -4.467 -22.284 1.00 69.75 81 ALA A C 1
ATOM 617 O O . ALA A 1 81 ? 12.213 -3.463 -22.571 1.00 69.75 81 ALA A O 1
ATOM 618 N N . ARG A 1 82 ? 11.629 -5.591 -23.001 1.00 77.81 82 ARG A N 1
ATOM 619 C CA . ARG A 1 82 ? 12.382 -5.664 -24.253 1.00 77.81 82 ARG A CA 1
ATOM 620 C C . ARG A 1 82 ? 11.685 -4.796 -25.293 1.00 77.81 82 ARG A C 1
ATOM 622 O O . ARG A 1 82 ? 10.472 -4.590 -25.229 1.00 77.81 82 ARG A O 1
ATOM 629 N N . LYS A 1 83 ? 12.460 -4.302 -26.263 1.00 80.31 83 LYS A N 1
ATOM 630 C CA . LYS A 1 83 ? 11.919 -3.520 -27.378 1.00 80.31 83 LYS A CA 1
ATOM 631 C C . LYS A 1 83 ? 10.738 -4.287 -27.997 1.00 80.31 83 LYS A C 1
ATOM 633 O O . LYS A 1 83 ? 10.905 -5.479 -28.274 1.00 80.31 83 LYS A O 1
ATOM 638 N N . PRO A 1 84 ? 9.575 -3.641 -28.204 1.00 81.38 84 PRO A N 1
ATOM 639 C CA . PRO A 1 84 ? 8.449 -4.275 -28.874 1.00 81.38 84 PRO A CA 1
ATOM 640 C C . PRO A 1 84 ? 8.897 -4.910 -30.191 1.00 81.38 84 PRO A C 1
ATOM 642 O O . PRO A 1 84 ? 9.723 -4.331 -30.906 1.00 81.38 84 PRO A O 1
ATOM 645 N N . ILE A 1 85 ? 8.366 -6.093 -30.511 1.00 84.19 85 ILE A N 1
ATOM 646 C CA . ILE A 1 85 ? 8.626 -6.707 -31.814 1.00 84.19 85 ILE A CA 1
ATOM 647 C C . ILE A 1 85 ? 8.142 -5.751 -32.917 1.00 84.19 85 ILE A C 1
ATOM 649 O O . ILE A 1 85 ? 7.029 -5.229 -32.814 1.00 84.19 85 ILE A O 1
ATOM 653 N N . PRO A 1 86 ? 8.958 -5.473 -33.951 1.00 84.25 86 PRO A N 1
ATOM 654 C CA . PRO A 1 86 ? 8.521 -4.637 -35.060 1.00 84.25 86 PRO A CA 1
ATOM 655 C C . PRO A 1 86 ? 7.262 -5.223 -35.705 1.00 84.25 86 PRO A C 1
ATOM 657 O O . PRO A 1 86 ? 7.268 -6.368 -36.158 1.00 84.25 86 PRO A O 1
ATOM 660 N N . ILE A 1 87 ? 6.182 -4.443 -35.745 1.00 80.62 87 ILE A N 1
ATOM 661 C CA . ILE A 1 87 ? 4.968 -4.816 -36.474 1.00 80.62 87 ILE A CA 1
ATOM 662 C C . ILE A 1 87 ? 5.266 -4.626 -37.960 1.00 80.62 87 ILE A C 1
ATOM 664 O O . ILE A 1 87 ? 5.756 -3.572 -38.370 1.00 80.62 87 ILE A O 1
ATOM 668 N N . ALA A 1 88 ? 4.997 -5.649 -38.773 1.00 81.69 88 ALA A N 1
ATOM 669 C CA . ALA A 1 88 ? 5.178 -5.543 -40.212 1.00 81.69 88 ALA A CA 1
ATOM 670 C C . ALA A 1 88 ? 4.327 -4.385 -40.760 1.00 81.69 88 ALA A C 1
ATOM 672 O O . ALA A 1 88 ? 3.119 -4.333 -40.552 1.00 81.69 8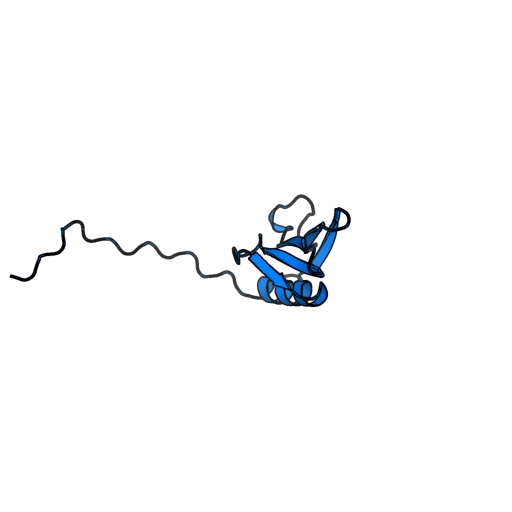8 ALA A O 1
ATOM 673 N N . HIS A 1 89 ? 4.952 -3.472 -41.504 1.00 81.25 89 HIS A N 1
ATOM 674 C CA . HIS A 1 89 ? 4.273 -2.321 -42.113 1.00 81.25 89 HIS A CA 1
ATOM 675 C C . HIS A 1 89 ? 3.327 -2.693 -43.266 1.00 81.25 89 HIS A C 1
ATOM 677 O O . HIS A 1 89 ? 2.725 -1.809 -43.872 1.00 81.25 89 HIS A O 1
ATOM 683 N N . ARG A 1 90 ? 3.226 -3.981 -43.620 1.00 77.94 90 ARG A N 1
ATOM 684 C CA . ARG A 1 90 ? 2.327 -4.451 -44.672 1.00 77.94 90 ARG A CA 1
ATOM 685 C C . ARG A 1 90 ? 1.075 -5.065 -44.052 1.00 77.94 90 ARG A C 1
ATOM 687 O O . ARG A 1 90 ? 1.203 -5.818 -43.087 1.00 77.94 90 ARG A O 1
ATOM 694 N N . PRO A 1 91 ? -0.109 -4.786 -44.617 1.00 74.62 91 PRO A N 1
ATOM 695 C CA . PRO A 1 91 ? -1.324 -5.473 -44.214 1.00 74.62 91 PRO A CA 1
ATOM 696 C C . PRO A 1 91 ? -1.161 -6.990 -44.411 1.00 74.62 91 PRO A C 1
ATOM 698 O O . PRO A 1 91 ? -0.414 -7.410 -45.304 1.00 74.62 91 PRO A O 1
ATOM 701 N N . PRO A 1 92 ? -1.828 -7.818 -43.589 1.00 75.25 92 PRO A N 1
ATOM 702 C CA . PRO A 1 92 ? -1.790 -9.264 -43.750 1.00 75.25 92 PRO A CA 1
ATOM 703 C C . PRO A 1 92 ? -2.270 -9.626 -45.159 1.00 75.25 92 PRO A C 1
ATOM 705 O O . PRO A 1 92 ? -3.350 -9.210 -45.583 1.00 75.25 92 PRO A O 1
ATOM 708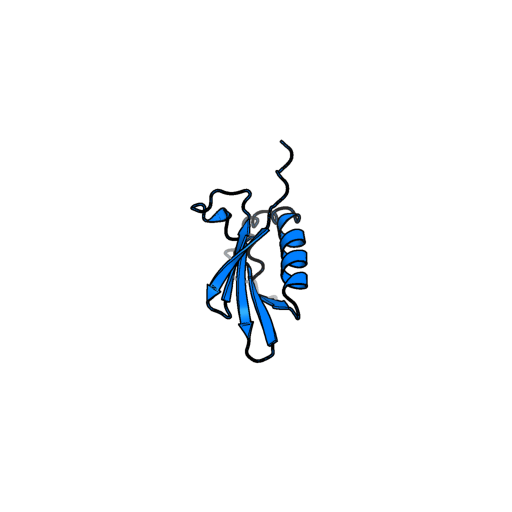 N N . LEU A 1 93 ? -1.452 -10.379 -45.898 1.00 75.25 93 LEU A N 1
ATOM 709 C CA . LEU A 1 93 ? -1.877 -10.947 -47.172 1.00 75.25 93 LEU A CA 1
ATOM 710 C C . LEU A 1 93 ? -2.995 -11.940 -46.857 1.00 75.25 93 LEU A C 1
ATOM 712 O O . LEU A 1 93 ? -2.756 -12.943 -46.186 1.00 75.25 93 LEU A O 1
ATOM 716 N N . SER A 1 94 ? -4.219 -11.642 -47.295 1.00 72.75 94 SER A N 1
ATOM 717 C CA . SER A 1 94 ? -5.277 -12.650 -47.288 1.00 72.75 94 SER A CA 1
ATOM 718 C C . SER A 1 94 ? -4.825 -13.781 -48.202 1.00 72.75 94 SER A C 1
ATOM 720 O O . SER A 1 94 ? -4.481 -13.530 -49.358 1.00 72.75 94 SER A O 1
ATOM 722 N N . ALA A 1 95 ? -4.758 -14.998 -47.664 1.00 68.50 95 ALA A N 1
ATOM 723 C CA . ALA A 1 95 ? -4.567 -16.185 -48.481 1.00 68.50 95 ALA A CA 1
ATOM 724 C C . ALA A 1 95 ? -5.725 -16.241 -49.489 1.00 68.50 95 ALA A C 1
ATOM 726 O O . ALA A 1 95 ? -6.888 -16.209 -49.083 1.00 68.50 95 ALA A O 1
ATOM 727 N N . VAL A 1 96 ? -5.380 -16.228 -50.776 1.00 55.78 96 VAL A N 1
ATOM 728 C CA . VAL A 1 96 ? -6.303 -16.464 -51.894 1.00 55.78 96 VAL A CA 1
ATOM 729 C C . VAL A 1 96 ? -6.322 -17.955 -52.181 1.00 55.78 96 VAL A C 1
ATOM 731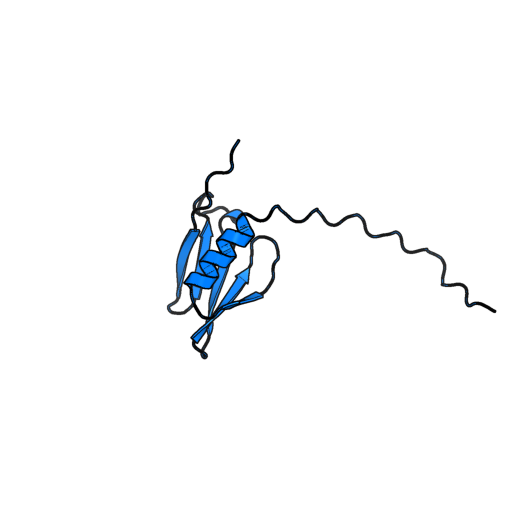 O O . VAL A 1 96 ? -5.218 -18.548 -52.152 1.00 55.78 96 VAL A O 1
#

Organism: NCBI:txid3121374

Mean predicted aligned error: 9.03 Å

pLDDT: mean 85.28, std 12.48, range [40.59, 97.94]

Sequence (96 aa):
MTPSPHRLTLDPLSDTTWRLCDSSFAACDADSIVAYIELRPDDRYEVTWIARGIGVATFGSLSDVLDSASAVLHTPAREPARKPIPIAHRPPLSAV

Foldseek 3Di:
DPQDQFDWDWADPDPFK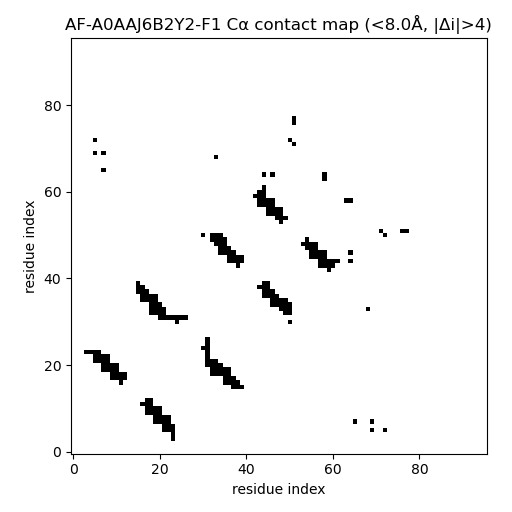TWIFGPSDDPPDPNRTQWIWGQDPVRKIWIAGPPLRPGIDIGNDVVVVVVVSSVSVPDPRDDPDDDPDDDPPDDDDDDD

Solvent-accessible surface area (backbone atoms only — not comparable to full-atom values): 6033 Å² total; per-residue (Å²): 134,79,79,75,78,82,39,78,43,81,44,79,77,49,100,49,30,34,37,35,31,31,67,76,41,56,91,88,41,73,86,15,44,40,29,42,36,36,58,43,99,83,68,29,38,41,35,41,37,60,48,91,69,72,46,73,50,77,35,80,46,72,66,59,49,54,54,50,48,52,53,57,70,71,45,75,80,74,78,74,85,70,82,76,79,83,75,74,93,62,80,83,78,75,87,126

Radius of gyration: 19.47 Å; Cα contacts (8 Å, |Δi|>4): 128; chains: 1; bounding box: 43×28×64 Å

Nearest PDB structures (foldseek):
  6g1c-assembly1_V  TM=6.519E-01  e=9.358E-01  Burkholderia pseudomallei K96243
  7p99-assembly1_A  TM=6.992E-01  e=8.003E+00  Homo sapiens
  7aef-assembly1_q  TM=2.229E-01  e=8.003E+00  Algoriphagus machipongonensis